Protein AF-A0A6N8UB98-F1 (afdb_monomer)

Foldseek 3Di:
DDPPPDDDPDDDDDPPPLPLVVVLVVVLVCVVPPDPPDDDDDDDDPPSCSVVSVVSNQCVQVDPPHLDDDQDADLVVLPPPDDPVSSVVVRVVSRVVSVVVVCVVVVPNPVVVNVVSVVPD

pLDDT: mean 75.25, std 16.99, range [36.44, 93.88]

Sequence (121 aa):
MISSIIDKPKEGVDKDELGIEPYKNGLKAFISTAQTPLTIAIQGEWGSGK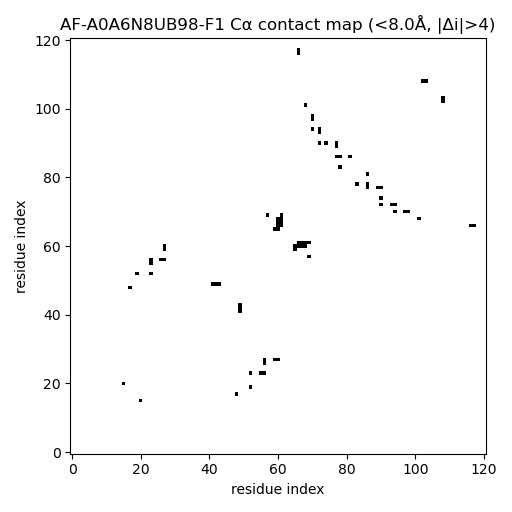TSLMKSIQHELCSEDDDFYSIWVNTWEHSLLNDEYSTMVNIISGIIKSVVEILETDENQNVDRLKKKHLVS

Radius of gyration: 17.7 Å; Cα contacts (8 Å, |Δi|>4): 41; chains: 1; bounding box: 35×48×39 Å

Solvent-accessible surface area (backbone atoms only — not comparable to full-atom values): 8004 Å² total; per-residue (Å²): 134,87,84,79,79,75,91,66,81,88,83,73,95,66,77,71,86,79,64,49,60,67,57,40,55,53,51,47,56,43,65,77,69,56,74,80,90,77,88,86,86,90,83,79,62,92,88,67,48,64,69,57,51,52,50,53,41,47,55,75,39,46,38,99,89,44,82,44,86,84,82,90,82,66,65,66,75,47,53,77,79,47,56,74,68,57,25,53,52,50,52,54,51,49,53,51,49,52,53,49,53,58,54,60,70,46,82,73,72,51,64,62,56,69,52,46,59,69,69,80,121

Mean predicted aligned error: 11.64 Å

Secondary structure (DSSP, 8-state):
-----------S----TT--HHHHHHHHHHHHHSPSS--------TTSSHHHHHHHHHHHHSSTTSS-------HHHHHSSS-HHHHHHHHHHHHHHHHHHHHHHSTT--HHHHHHTTS--

Structure (mmCIF, N/CA/C/O backbone):
data_AF-A0A6N8UB98-F1
#
_entry.id   AF-A0A6N8UB98-F1
#
loop_
_atom_site.group_PDB
_atom_site.id
_atom_site.type_symbol
_atom_site.label_atom_id
_atom_site.label_alt_id
_atom_site.label_comp_id
_atom_site.label_asym_id
_atom_site.label_entity_id
_atom_site.label_seq_id
_atom_site.pdbx_PDB_ins_code
_atom_site.Cartn_x
_atom_site.Cartn_y
_atom_site.Cartn_z
_atom_site.occupancy
_atom_site.B_iso_or_equiv
_atom_site.auth_seq_id
_atom_site.auth_comp_id
_atom_site.auth_asym_id
_atom_site.auth_atom_id
_atom_site.pdbx_PDB_model_num
ATOM 1 N N . MET A 1 1 ? 1.637 35.174 -19.189 1.00 36.44 1 MET A N 1
ATOM 2 C CA . MET A 1 1 ? 2.041 34.856 -17.803 1.00 36.44 1 MET A CA 1
ATOM 3 C C . MET A 1 1 ? 1.806 33.374 -17.601 1.00 36.44 1 MET A C 1
ATOM 5 O O . MET A 1 1 ? 0.694 32.926 -17.832 1.00 36.44 1 MET A O 1
ATOM 9 N N . ILE A 1 2 ? 2.861 32.617 -17.312 1.00 40.31 2 ILE A N 1
ATOM 10 C CA . ILE A 1 2 ? 2.815 31.157 -17.193 1.00 40.31 2 ILE A CA 1
ATOM 11 C C . ILE A 1 2 ? 2.420 30.858 -15.744 1.00 40.31 2 ILE A C 1
ATOM 13 O O . ILE A 1 2 ? 3.218 31.097 -14.842 1.00 40.31 2 ILE A O 1
ATOM 17 N N . SER A 1 3 ? 1.187 30.414 -15.495 1.00 42.56 3 SER A N 1
ATOM 18 C CA . SER A 1 3 ? 0.796 29.912 -14.175 1.00 42.56 3 SER A CA 1
ATOM 19 C C . SER A 1 3 ? 1.269 28.465 -14.054 1.00 42.56 3 SER A C 1
ATOM 21 O O . SER A 1 3 ? 0.538 27.534 -14.388 1.00 42.56 3 SER A O 1
ATOM 23 N N . SER A 1 4 ? 2.511 28.260 -13.619 1.00 37.19 4 SER A N 1
ATOM 24 C CA . SER A 1 4 ? 2.916 26.951 -13.110 1.00 37.19 4 SER A CA 1
ATOM 25 C C . SER A 1 4 ? 2.259 26.774 -11.744 1.00 37.19 4 SER A C 1
ATOM 27 O O . SER A 1 4 ? 2.708 27.348 -10.750 1.00 37.19 4 SER A O 1
ATOM 29 N N . ILE A 1 5 ? 1.156 26.033 -11.707 1.00 50.78 5 ILE A N 1
ATOM 30 C CA . ILE A 1 5 ? 0.583 25.543 -10.456 1.00 50.78 5 ILE A CA 1
ATOM 31 C C . ILE A 1 5 ? 1.588 24.526 -9.917 1.00 50.78 5 ILE A C 1
ATOM 33 O O . ILE A 1 5 ? 1.847 23.503 -10.546 1.00 50.78 5 ILE A O 1
ATOM 37 N N . ILE A 1 6 ? 2.231 24.871 -8.806 1.00 50.66 6 ILE A N 1
ATOM 38 C CA . ILE A 1 6 ? 3.168 23.985 -8.123 1.00 50.66 6 ILE A CA 1
ATOM 39 C C . ILE A 1 6 ? 2.325 22.999 -7.317 1.00 50.66 6 ILE A C 1
ATOM 41 O O . ILE A 1 6 ? 1.592 23.416 -6.421 1.00 50.66 6 ILE A O 1
ATOM 45 N N . ASP A 1 7 ? 2.433 21.715 -7.654 1.00 45.66 7 ASP A N 1
ATOM 46 C CA . ASP A 1 7 ? 1.879 20.609 -6.875 1.00 45.66 7 ASP A CA 1
ATOM 47 C C . ASP A 1 7 ? 2.601 20.564 -5.522 1.00 45.66 7 ASP A C 1
ATOM 49 O O . ASP A 1 7 ? 3.766 20.168 -5.428 1.00 45.66 7 ASP A O 1
ATOM 53 N N . LYS A 1 8 ? 1.948 21.091 -4.484 1.00 51.28 8 LYS A N 1
ATOM 54 C CA . LYS A 1 8 ? 2.423 21.002 -3.104 1.00 51.28 8 LYS A CA 1
ATOM 55 C C . LYS A 1 8 ? 1.667 19.871 -2.409 1.00 51.28 8 LYS A C 1
ATOM 57 O O . LYS A 1 8 ? 0.439 19.840 -2.492 1.00 51.28 8 LYS A O 1
ATOM 62 N N . PRO A 1 9 ? 2.363 18.980 -1.680 1.00 48.59 9 PRO A N 1
ATOM 63 C CA . PRO A 1 9 ? 1.701 18.015 -0.815 1.00 48.59 9 PRO A CA 1
ATOM 64 C C . PRO A 1 9 ? 0.779 18.744 0.168 1.00 48.59 9 PRO A C 1
ATOM 66 O O . PRO A 1 9 ? 1.126 19.816 0.664 1.00 48.59 9 PRO A O 1
ATOM 69 N N . LYS A 1 10 ? -0.393 18.166 0.4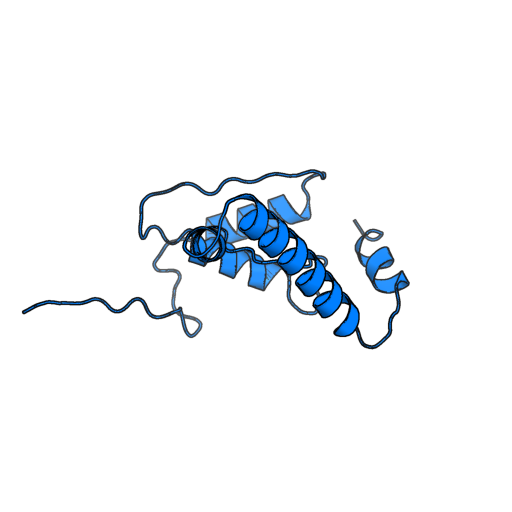40 1.00 50.62 10 LYS A N 1
ATOM 70 C CA . LYS A 1 10 ? -1.374 18.718 1.379 1.00 50.62 10 LYS A CA 1
ATOM 71 C C . LYS A 1 10 ? -0.744 18.829 2.777 1.00 50.62 10 LYS A C 1
ATOM 73 O O . LYS A 1 10 ? -0.472 17.806 3.400 1.00 50.62 10 LYS A O 1
ATOM 78 N N . GLU A 1 11 ? -0.526 20.050 3.263 1.00 52.78 11 GLU A N 1
ATOM 79 C CA . GLU A 1 11 ? -0.160 20.326 4.656 1.00 52.78 11 GLU A CA 1
ATOM 80 C C . GLU A 1 11 ? -1.413 20.775 5.419 1.00 52.78 11 GLU A C 1
ATOM 82 O O . GLU A 1 11 ? -1.903 21.885 5.231 1.00 52.78 11 GLU A O 1
ATOM 87 N N . GLY A 1 12 ? -1.939 19.906 6.285 1.00 55.09 12 GLY A N 1
ATOM 88 C CA . GLY A 1 12 ? -2.977 20.266 7.255 1.00 55.09 12 GLY A CA 1
ATOM 89 C C . GLY A 1 12 ? -4.433 19.948 6.883 1.00 55.09 12 GLY A C 1
ATOM 90 O O . GLY A 1 12 ? -4.758 19.407 5.823 1.00 55.09 12 GLY A O 1
ATOM 91 N N . VAL A 1 13 ? -5.307 20.267 7.847 1.00 49.75 13 VAL A N 1
ATOM 92 C CA . VAL A 1 13 ? -6.751 19.965 7.935 1.00 49.75 13 VAL A CA 1
ATOM 93 C C . VAL A 1 13 ? -7.577 20.882 7.018 1.00 49.75 13 VAL A C 1
ATOM 95 O O . VAL A 1 13 ? -8.549 21.502 7.442 1.00 49.75 13 VAL A O 1
ATOM 98 N N . ASP A 1 14 ? -7.172 21.025 5.759 1.00 52.38 14 ASP A N 1
ATOM 99 C CA . ASP A 1 14 ? -7.986 21.738 4.775 1.00 52.38 14 ASP A CA 1
ATOM 100 C C . ASP A 1 14 ? -9.132 20.854 4.275 1.00 52.38 14 ASP A C 1
ATOM 102 O O . ASP A 1 14 ? -8.980 19.628 4.136 1.00 52.38 14 ASP A O 1
ATOM 106 N N . LYS A 1 15 ? -10.280 21.499 4.016 1.00 55.50 15 LYS A N 1
ATOM 107 C CA . LYS A 1 15 ? -11.522 20.880 3.523 1.00 55.50 15 LYS A CA 1
ATOM 108 C C . LYS A 1 15 ? -11.227 19.897 2.389 1.00 55.50 15 LYS A C 1
ATOM 110 O O . LYS A 1 15 ? -10.312 20.093 1.594 1.00 55.50 15 LYS A O 1
ATOM 115 N N . ASP A 1 16 ? -11.999 18.819 2.318 1.00 63.44 16 ASP A N 1
ATOM 116 C CA . ASP A 1 16 ? -11.889 17.818 1.258 1.00 63.44 16 ASP A CA 1
ATOM 117 C C . ASP A 1 16 ? -12.364 18.376 -0.099 1.00 63.44 16 ASP A C 1
ATOM 119 O O . ASP A 1 16 ? -13.455 18.081 -0.578 1.00 63.44 16 ASP A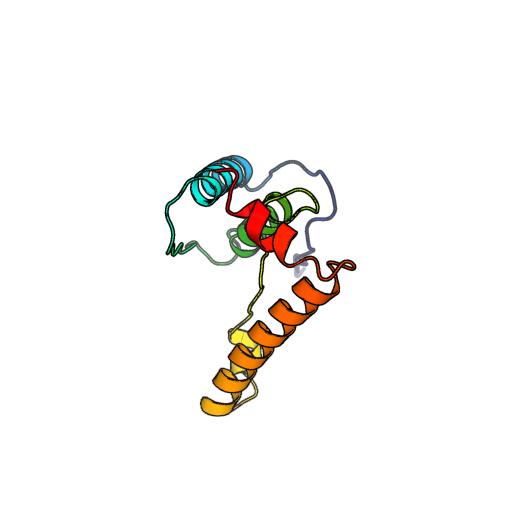 O 1
ATOM 123 N N . GLU A 1 17 ? -11.547 19.233 -0.715 1.00 58.84 17 GLU A N 1
ATOM 124 C CA . GLU A 1 17 ? -11.849 19.907 -1.987 1.00 58.84 17 GLU A CA 1
ATOM 125 C C . GLU A 1 17 ? -11.984 18.934 -3.165 1.00 58.84 17 GLU A C 1
ATOM 127 O O . GLU A 1 17 ? -12.596 19.264 -4.179 1.00 58.84 17 GLU A O 1
ATOM 132 N N . LEU A 1 18 ? -11.435 17.726 -3.025 1.00 63.97 18 LEU A N 1
ATOM 133 C CA . LEU A 1 18 ? -11.461 16.685 -4.049 1.00 63.97 18 LEU A CA 1
ATOM 134 C C . LEU A 1 18 ? -12.584 15.657 -3.828 1.00 63.97 18 LEU A C 1
ATOM 136 O O . LEU A 1 18 ? -12.737 14.754 -4.650 1.00 63.97 18 LEU A O 1
ATOM 140 N N . GLY A 1 19 ? -13.366 15.773 -2.746 1.00 70.25 19 GLY A N 1
ATOM 141 C CA . GLY A 1 19 ? -14.428 14.817 -2.417 1.00 70.25 19 GLY A CA 1
ATOM 142 C C . GLY A 1 19 ? -13.912 13.387 -2.213 1.00 70.25 19 GLY A C 1
ATOM 143 O O . GLY A 1 19 ? -14.59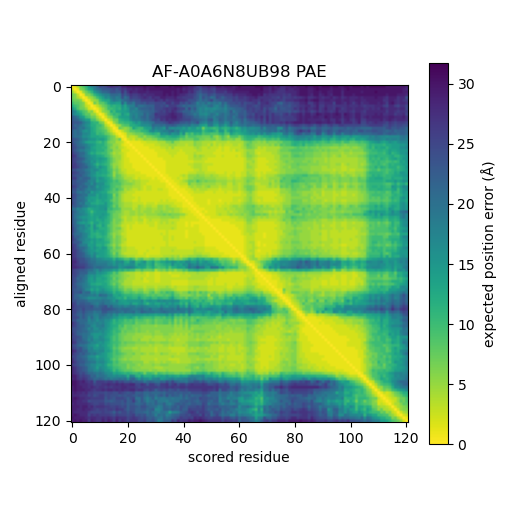6 12.427 -2.566 1.00 70.25 19 GLY A O 1
ATOM 144 N N . ILE A 1 20 ? -12.683 13.239 -1.713 1.00 76.06 20 ILE A N 1
ATOM 145 C CA . ILE A 1 20 ? -11.973 11.973 -1.513 1.00 76.06 20 ILE A CA 1
ATOM 146 C C . ILE A 1 20 ? -12.473 11.236 -0.262 1.00 76.06 20 ILE A C 1
ATOM 148 O O . ILE A 1 20 ? -12.417 10.007 -0.224 1.00 76.06 20 ILE A O 1
ATOM 152 N N . GLU A 1 21 ? -12.985 11.937 0.752 1.00 81.44 21 GLU A N 1
ATOM 153 C CA . GLU A 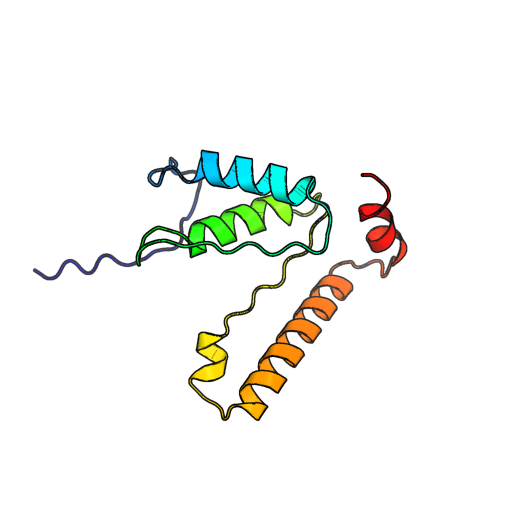1 21 ? -13.372 11.370 2.049 1.00 81.44 21 GLU A CA 1
ATOM 154 C C . GLU A 1 21 ? -14.379 10.216 1.962 1.00 81.44 21 GLU A C 1
ATOM 156 O O . GLU A 1 21 ? -14.118 9.184 2.586 1.00 81.44 21 GLU A O 1
ATOM 161 N N . PRO A 1 22 ? -15.481 10.298 1.188 1.00 84.06 22 PRO A N 1
ATOM 162 C CA . PRO A 1 22 ? -16.418 9.183 1.070 1.00 84.06 22 PRO A CA 1
ATOM 163 C C . PRO A 1 22 ? -15.760 7.926 0.489 1.00 84.06 22 PRO A C 1
ATOM 165 O O . PRO A 1 22 ? -15.988 6.820 0.983 1.00 84.06 22 PRO A O 1
ATOM 168 N N . TYR A 1 23 ? -14.901 8.092 -0.524 1.00 85.62 23 TYR A N 1
ATOM 169 C CA . TYR A 1 23 ? -14.175 6.986 -1.152 1.00 85.62 23 TYR A CA 1
ATOM 170 C C . TYR A 1 23 ? -13.126 6.397 -0.213 1.00 85.62 23 TYR A C 1
ATOM 172 O O . TYR A 1 23 ? -13.027 5.180 -0.094 1.00 85.62 23 TYR A O 1
ATOM 180 N N . LYS A 1 24 ? -12.379 7.252 0.488 1.00 87.81 24 LYS A N 1
ATOM 181 C CA . LYS A 1 24 ? -11.395 6.862 1.500 1.00 87.81 24 LYS A CA 1
ATOM 182 C C . LYS A 1 24 ? -12.050 6.046 2.613 1.00 87.81 24 LYS A C 1
ATOM 184 O O . LYS A 1 24 ? -11.596 4.942 2.885 1.00 87.81 24 LYS A O 1
ATOM 189 N N . ASN A 1 25 ? -13.137 6.544 3.203 1.00 88.69 25 ASN A N 1
ATOM 190 C CA . ASN A 1 25 ? -13.824 5.875 4.310 1.00 88.69 25 ASN A CA 1
ATO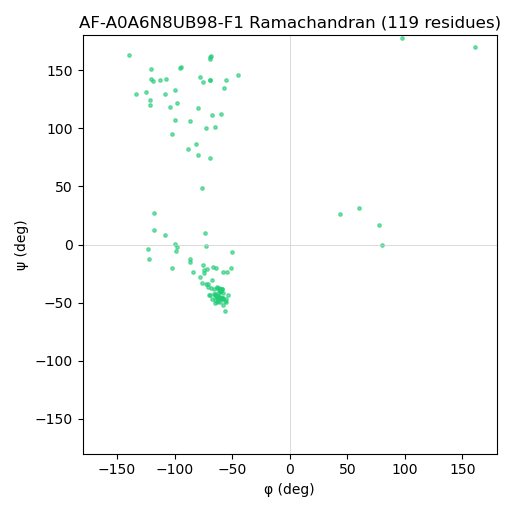M 191 C C . ASN A 1 25 ? -14.427 4.533 3.873 1.00 88.69 25 ASN A C 1
ATOM 193 O O . ASN A 1 25 ? -14.284 3.532 4.575 1.00 88.69 25 ASN A O 1
ATOM 197 N N . GLY A 1 26 ? -15.061 4.496 2.696 1.00 90.19 26 GLY A N 1
ATOM 198 C CA . GLY A 1 26 ? -15.600 3.258 2.134 1.00 90.19 26 GLY A CA 1
ATOM 199 C C . GLY A 1 26 ? -14.507 2.229 1.847 1.00 90.19 26 GLY A C 1
ATOM 200 O O . GLY A 1 26 ? -14.646 1.061 2.207 1.00 90.19 26 GLY A O 1
ATOM 201 N N . LEU A 1 27 ? -13.393 2.665 1.251 1.00 90.81 27 LEU A N 1
ATOM 202 C CA . LEU A 1 27 ? -12.281 1.782 0.915 1.00 90.81 27 LEU A CA 1
ATOM 203 C C . LEU A 1 27 ? -11.528 1.303 2.161 1.00 90.81 27 LEU A C 1
ATOM 205 O O . LEU A 1 27 ? -11.162 0.134 2.218 1.00 90.81 27 LEU A O 1
ATOM 209 N N . LYS A 1 28 ? -11.379 2.154 3.183 1.00 89.62 28 LYS A N 1
ATOM 210 C CA . LYS A 1 28 ? -10.864 1.777 4.506 1.00 89.62 28 LYS A CA 1
ATOM 211 C C . LYS A 1 28 ? -11.705 0.653 5.107 1.00 89.62 28 LYS A C 1
ATOM 213 O O . LYS A 1 28 ? -11.178 -0.417 5.383 1.00 89.62 28 LYS A O 1
ATOM 218 N N . ALA A 1 29 ? -13.015 0.870 5.245 1.00 90.19 29 ALA A N 1
ATOM 219 C CA . ALA A 1 29 ? -13.922 -0.116 5.830 1.00 90.19 29 ALA A CA 1
ATOM 220 C C . ALA A 1 29 ? -13.919 -1.443 5.054 1.00 90.19 29 ALA A C 1
ATOM 222 O O . ALA A 1 29 ? -13.943 -2.519 5.653 1.00 90.19 29 ALA A O 1
ATOM 223 N N . PHE A 1 30 ? -13.845 -1.369 3.723 1.00 92.62 30 PHE A N 1
ATOM 224 C CA . PHE A 1 30 ? -13.725 -2.549 2.878 1.00 92.62 30 PHE A CA 1
ATOM 225 C C . PHE A 1 30 ? -12.405 -3.292 3.116 1.00 92.62 30 PHE A C 1
ATOM 227 O O . PHE A 1 30 ? -12.437 -4.489 3.373 1.00 92.62 30 PHE A O 1
ATOM 234 N N . ILE A 1 31 ? -11.257 -2.605 3.098 1.00 91.06 31 ILE A N 1
ATOM 235 C CA . ILE A 1 31 ? -9.945 -3.227 3.348 1.00 91.06 31 ILE A CA 1
ATOM 236 C C . ILE A 1 31 ? -9.896 -3.868 4.741 1.00 91.06 31 ILE A C 1
ATOM 238 O O . ILE A 1 31 ? -9.380 -4.974 4.873 1.00 91.06 31 ILE A O 1
ATOM 242 N N . SER A 1 32 ? -10.478 -3.224 5.756 1.00 88.25 32 SER A N 1
ATOM 243 C CA . SER A 1 32 ? -10.504 -3.738 7.131 1.00 88.25 32 SER A CA 1
ATOM 244 C C . SER A 1 32 ? -11.341 -5.005 7.322 1.00 88.25 32 SER A C 1
ATOM 246 O O . SER A 1 32 ? -11.172 -5.688 8.324 1.00 88.25 32 SER A O 1
ATOM 248 N N . THR A 1 33 ? -12.256 -5.321 6.401 1.00 90.06 33 THR A N 1
ATOM 249 C CA . THR A 1 33 ? -13.207 -6.441 6.550 1.00 90.06 33 THR A CA 1
ATOM 250 C C . THR A 1 33 ? -13.134 -7.469 5.423 1.00 90.06 33 THR A C 1
ATOM 252 O O . THR A 1 33 ? -13.702 -8.556 5.532 1.00 90.06 33 THR A O 1
ATOM 255 N N . ALA A 1 34 ? -12.450 -7.146 4.327 1.00 90.19 34 ALA A N 1
ATOM 256 C CA . ALA A 1 34 ? -12.321 -8.021 3.178 1.00 90.19 34 ALA A CA 1
ATOM 257 C C . ALA A 1 34 ? -11.444 -9.240 3.492 1.00 90.19 34 ALA A C 1
ATOM 259 O O . ALA A 1 34 ? -10.406 -9.150 4.146 1.00 90.19 34 ALA A O 1
ATOM 260 N N . GLN A 1 35 ? -11.838 -10.395 2.954 1.00 90.44 35 GLN A N 1
ATOM 261 C CA . GLN A 1 35 ? -11.015 -11.598 3.019 1.00 90.44 35 GLN A CA 1
ATOM 262 C C . GLN A 1 35 ? -9.771 -11.448 2.133 1.00 90.44 35 GLN A C 1
ATOM 264 O O . GLN A 1 35 ? -9.839 -10.910 1.027 1.00 90.44 35 GLN A O 1
ATOM 269 N N . THR A 1 36 ? -8.636 -11.955 2.611 1.0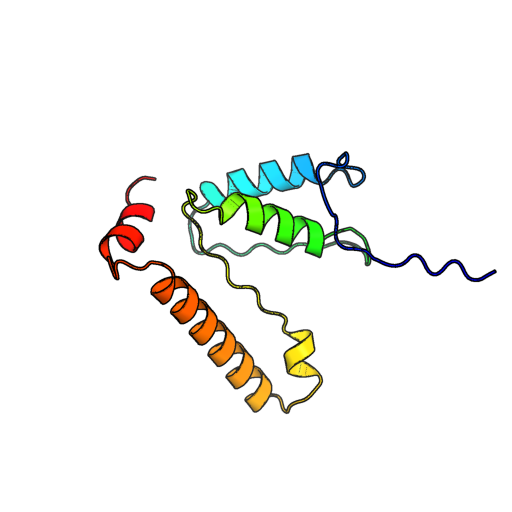0 89.06 36 THR A N 1
ATOM 270 C CA . THR A 1 36 ? -7.370 -11.979 1.869 1.00 89.06 36 THR A CA 1
ATOM 271 C C . THR A 1 36 ? -7.183 -13.326 1.150 1.00 89.06 36 THR A C 1
ATOM 273 O O . THR A 1 36 ? -7.705 -14.343 1.616 1.00 89.06 36 THR A O 1
ATOM 276 N N . PRO A 1 37 ? -6.458 -13.380 0.012 1.00 92.44 37 PRO A N 1
ATOM 277 C CA . PRO A 1 37 ? -5.727 -12.293 -0.650 1.00 92.44 37 PRO A CA 1
ATOM 278 C C . PRO A 1 37 ? -6.647 -11.317 -1.400 1.00 92.44 37 PRO A C 1
ATOM 280 O O . PRO A 1 37 ? -7.588 -11.723 -2.076 1.00 92.44 37 PRO A O 1
ATOM 283 N N . LEU A 1 38 ? -6.336 -10.022 -1.310 1.00 90.31 38 LEU A N 1
ATOM 284 C CA . LEU A 1 38 ? -7.100 -8.941 -1.934 1.00 90.31 38 LEU A CA 1
ATOM 285 C C . LEU A 1 38 ? -6.218 -8.159 -2.910 1.00 90.31 38 LEU A C 1
ATOM 287 O O . LEU A 1 38 ? -5.042 -7.916 -2.650 1.00 90.31 38 LEU A O 1
ATOM 291 N N . THR A 1 39 ? -6.784 -7.736 -4.038 1.00 93.88 39 THR A N 1
ATOM 292 C CA . THR A 1 39 ? -6.126 -6.833 -4.990 1.00 93.88 39 THR A CA 1
ATOM 293 C C . THR A 1 39 ? -7.099 -5.734 -5.387 1.00 93.88 39 THR A C 1
ATOM 295 O O . THR A 1 39 ? -8.230 -6.015 -5.775 1.00 93.88 39 THR A O 1
ATOM 298 N N . ILE A 1 40 ? -6.654 -4.481 -5.289 1.00 91.94 40 ILE A N 1
ATOM 299 C CA . ILE A 1 40 ? -7.459 -3.294 -5.588 1.00 91.94 40 ILE A CA 1
ATOM 300 C C . ILE A 1 40 ? -6.718 -2.464 -6.632 1.00 91.94 40 ILE A C 1
ATOM 302 O O . ILE A 1 40 ? -5.534 -2.175 -6.474 1.00 91.94 40 ILE A O 1
ATOM 306 N N . ALA A 1 41 ? -7.426 -2.057 -7.684 1.00 93.44 41 ALA A N 1
ATOM 307 C CA . ALA A 1 41 ? -6.916 -1.133 -8.688 1.00 93.44 41 ALA A CA 1
ATOM 308 C C . ALA A 1 41 ? -7.613 0.226 -8.548 1.00 93.44 41 ALA A C 1
ATOM 310 O O . ALA A 1 41 ? -8.840 0.296 -8.531 1.00 93.44 41 ALA A O 1
ATOM 311 N N . ILE A 1 42 ? -6.833 1.308 -8.486 1.00 91.62 42 ILE A N 1
ATOM 312 C CA . ILE A 1 42 ? -7.344 2.685 -8.474 1.00 91.62 42 ILE A CA 1
ATOM 313 C C . ILE A 1 42 ? -7.122 3.292 -9.861 1.00 91.62 42 ILE A C 1
ATOM 315 O O . ILE A 1 42 ? -5.987 3.425 -10.319 1.00 91.62 42 ILE A O 1
ATOM 319 N N . GLN A 1 43 ? -8.210 3.674 -10.528 1.00 90.31 43 GLN A N 1
ATOM 320 C CA . GLN A 1 43 ? -8.206 4.201 -11.894 1.00 90.31 43 GLN A CA 1
ATOM 321 C C . GLN A 1 43 ? -8.803 5.611 -11.940 1.00 90.31 43 GLN A C 1
ATOM 323 O O . GLN A 1 43 ? -9.637 5.973 -11.119 1.00 90.31 43 GLN A O 1
ATOM 328 N N . GLY A 1 44 ? -8.350 6.424 -12.892 1.00 88.81 44 GLY A N 1
ATOM 329 C CA . GLY A 1 44 ? -8.793 7.810 -13.056 1.00 88.81 44 GLY A CA 1
ATOM 330 C C . GLY A 1 44 ? -7.810 8.621 -13.894 1.00 88.81 44 GLY A C 1
ATOM 331 O O . GLY A 1 44 ? -6.688 8.175 -14.146 1.00 88.81 44 GLY A O 1
ATOM 332 N N . GLU A 1 45 ? -8.194 9.830 -14.286 1.00 91.31 45 GLU A N 1
ATOM 333 C CA . GLU A 1 45 ? -7.382 10.715 -15.131 1.00 91.31 45 GLU A CA 1
ATOM 334 C C . GLU A 1 45 ? -6.138 11.268 -14.419 1.00 91.31 45 GLU A C 1
ATOM 336 O O . GLU A 1 45 ? -6.041 11.287 -13.190 1.00 91.31 45 GLU A O 1
ATOM 341 N N . TRP A 1 46 ? -5.140 11.717 -15.177 1.00 88.38 46 TRP A N 1
ATOM 342 C CA . TRP A 1 46 ? -3.977 12.395 -14.600 1.00 88.38 46 TRP A CA 1
ATOM 343 C C . TRP A 1 46 ? -4.416 13.618 -13.785 1.00 88.38 46 TRP A C 1
ATOM 345 O O . TRP A 1 46 ? -5.280 14.374 -14.212 1.00 88.38 46 TRP A O 1
ATOM 355 N N . GLY A 1 47 ? -3.857 13.786 -12.585 1.00 84.50 47 GLY A N 1
ATOM 356 C CA . GLY A 1 47 ? -4.264 14.857 -11.666 1.00 84.50 47 GLY A CA 1
ATOM 357 C C . GLY A 1 47 ? -5.537 14.582 -10.852 1.00 84.50 47 GLY A C 1
ATOM 358 O O . GLY A 1 47 ? -5.875 15.383 -9.993 1.00 84.50 47 GLY A O 1
ATOM 359 N N . SER A 1 48 ? -6.204 13.432 -11.017 1.00 84.88 48 SER A N 1
ATOM 360 C CA . SER A 1 48 ? -7.443 13.105 -10.284 1.00 84.88 48 SER A CA 1
ATOM 361 C C . SER A 1 48 ? -7.258 12.738 -8.797 1.00 84.88 48 SER A C 1
ATOM 363 O O . SER A 1 48 ? -8.166 12.181 -8.189 1.00 84.88 48 SER A O 1
ATOM 365 N N . GLY A 1 49 ? -6.068 12.931 -8.218 1.00 87.25 49 GLY A N 1
ATOM 366 C CA . GLY A 1 49 ? -5.820 12.662 -6.794 1.00 87.25 49 GLY A CA 1
ATOM 367 C C . GLY A 1 49 ? -5.645 11.191 -6.383 1.00 87.25 49 GLY A C 1
ATOM 368 O O . GLY A 1 49 ? -5.700 10.896 -5.194 1.00 87.25 49 GLY A O 1
ATOM 369 N N . LYS A 1 50 ? -5.391 10.252 -7.309 1.00 91.31 50 LYS A N 1
ATOM 370 C CA . LYS A 1 50 ? -5.218 8.810 -6.987 1.00 91.31 50 LYS A CA 1
ATOM 371 C C . LYS A 1 50 ? -4.128 8.543 -5.947 1.00 91.31 50 LYS A C 1
ATOM 373 O O . LYS A 1 50 ? -4.368 7.852 -4.963 1.00 91.31 50 LYS A O 1
ATOM 378 N N . THR A 1 51 ? -2.941 9.113 -6.150 1.00 89.88 51 THR A N 1
ATOM 379 C CA . THR A 1 51 ? -1.818 8.978 -5.211 1.00 89.88 51 THR A CA 1
ATOM 380 C C . THR A 1 51 ? -2.160 9.592 -3.856 1.00 89.88 51 THR A C 1
ATOM 382 O O . THR A 1 51 ? -1.803 9.033 -2.823 1.00 89.88 51 THR A O 1
ATOM 385 N N . SER A 1 52 ? -2.888 10.712 -3.849 1.00 89.06 52 SER A N 1
ATOM 386 C CA . SER A 1 52 ? -3.357 11.356 -2.621 1.00 89.06 52 SER A CA 1
ATOM 387 C C . SER A 1 52 ? -4.339 10.462 -1.863 1.00 89.06 52 SER A C 1
ATOM 389 O O . SER A 1 52 ? -4.145 10.251 -0.673 1.00 89.06 52 SER A O 1
ATOM 391 N N . LEU A 1 53 ? -5.313 9.852 -2.550 1.00 89.94 53 LEU A N 1
ATOM 392 C CA . LEU A 1 53 ? -6.227 8.867 -1.962 1.00 89.94 53 LEU A CA 1
ATOM 393 C C . LEU A 1 53 ? -5.459 7.679 -1.359 1.00 89.94 53 LEU A C 1
ATOM 395 O O . LEU A 1 53 ? -5.723 7.309 -0.218 1.00 89.94 53 LEU A O 1
ATOM 399 N N . MET A 1 54 ? -4.478 7.120 -2.079 1.00 91.44 54 MET A N 1
ATOM 400 C CA . MET A 1 54 ? -3.644 6.021 -1.568 1.00 91.44 54 MET A CA 1
ATOM 401 C C . MET A 1 54 ? -2.890 6.410 -0.292 1.00 91.44 54 MET A C 1
ATOM 403 O O . MET A 1 54 ? -2.906 5.653 0.674 1.00 91.44 54 MET A O 1
ATOM 407 N N . LYS A 1 55 ? -2.268 7.597 -0.263 1.00 89.38 55 LYS A N 1
ATOM 408 C CA . LYS A 1 55 ? -1.556 8.107 0.920 1.00 89.38 55 LYS A CA 1
ATOM 409 C C . LYS A 1 55 ? -2.496 8.384 2.092 1.00 89.38 55 LYS A C 1
ATOM 411 O O . LYS A 1 55 ? -2.141 8.101 3.230 1.00 89.38 55 LYS A O 1
ATOM 416 N N . SER A 1 56 ? -3.694 8.908 1.836 1.00 88.38 56 SER A N 1
ATOM 417 C CA . SER A 1 56 ? -4.694 9.123 2.887 1.00 88.38 56 SER A CA 1
ATOM 418 C C . SER A 1 56 ? -5.174 7.807 3.497 1.00 88.38 56 SER A C 1
ATOM 420 O O . SER A 1 56 ? -5.268 7.711 4.714 1.00 88.38 56 SER A O 1
ATOM 422 N N . ILE A 1 57 ? -5.422 6.782 2.675 1.00 89.88 57 ILE A N 1
ATOM 423 C CA . ILE A 1 57 ? -5.771 5.438 3.161 1.00 89.88 57 ILE A CA 1
ATOM 424 C C . ILE A 1 57 ? -4.616 4.841 3.965 1.00 89.88 57 ILE A C 1
ATOM 426 O O . ILE A 1 57 ? -4.844 4.301 5.041 1.00 89.88 57 ILE A O 1
ATOM 430 N N . GLN A 1 58 ? -3.382 4.969 3.469 1.00 89.81 58 GLN A N 1
ATOM 431 C CA . GLN A 1 58 ? -2.182 4.515 4.169 1.00 89.81 58 GLN A CA 1
ATOM 432 C C . GLN A 1 58 ? -2.069 5.153 5.558 1.00 89.81 58 GLN A C 1
ATOM 434 O O . GLN A 1 58 ? -1.868 4.450 6.540 1.00 89.81 58 GLN A O 1
ATOM 439 N N . HIS A 1 59 ? -2.229 6.474 5.645 1.00 88.00 59 HIS A N 1
ATOM 440 C CA . HIS A 1 59 ? -2.143 7.204 6.906 1.00 88.00 59 HIS A CA 1
ATOM 441 C C . HIS A 1 59 ? -3.209 6.759 7.919 1.00 88.00 59 HIS A C 1
ATOM 443 O O . HIS A 1 59 ? -2.919 6.673 9.106 1.00 88.00 59 HIS A O 1
ATOM 449 N N . GLU A 1 60 ? -4.422 6.447 7.458 1.00 85.12 60 GLU A N 1
ATOM 450 C CA . GLU A 1 60 ? -5.534 6.044 8.329 1.00 85.12 60 GLU A CA 1
ATOM 451 C C . GLU A 1 60 ? -5.608 4.554 8.663 1.00 85.12 60 GLU A C 1
ATOM 453 O O . GLU A 1 60 ? -6.408 4.189 9.523 1.00 85.12 60 GLU A O 1
ATOM 458 N N . LEU A 1 61 ? -4.890 3.698 7.934 1.00 86.94 61 LEU A N 1
ATOM 459 C CA . LEU A 1 61 ? -4.810 2.260 8.207 1.00 86.94 61 LEU A CA 1
ATOM 460 C C . LEU A 1 61 ? -3.506 1.866 8.902 1.00 86.94 61 LEU A C 1
ATOM 462 O O . LEU A 1 61 ? -3.441 0.784 9.466 1.00 86.94 61 LEU A O 1
ATOM 466 N N . CYS A 1 62 ? -2.460 2.687 8.813 1.00 85.06 62 CYS A N 1
ATOM 467 C CA . CYS A 1 62 ? -1.135 2.386 9.357 1.00 85.06 62 CYS A CA 1
ATOM 468 C C . CYS A 1 62 ? -0.712 3.378 10.445 1.00 85.06 62 CYS A C 1
ATOM 470 O O . CYS A 1 62 ? 0.483 3.624 10.614 1.00 85.06 62 CYS A O 1
ATOM 472 N N . SER A 1 63 ? -1.672 3.984 11.150 1.00 77.44 63 SER A N 1
ATOM 473 C CA . SER A 1 63 ? -1.360 4.746 12.359 1.00 77.44 63 SER A CA 1
ATOM 474 C C . SER A 1 63 ? -0.883 3.798 13.474 1.00 77.44 63 SER A C 1
ATOM 476 O O . SER A 1 63 ? -1.074 2.585 13.374 1.00 77.44 63 SER A O 1
ATOM 478 N N . GLU A 1 64 ? -0.216 4.317 14.513 1.00 60.41 64 GLU A N 1
ATOM 479 C CA . GLU A 1 64 ? 0.480 3.495 15.528 1.00 60.41 64 GLU A CA 1
ATOM 480 C C . GLU A 1 64 ? -0.418 2.437 16.208 1.00 60.41 64 GLU A C 1
ATOM 482 O O . GLU A 1 64 ? 0.080 1.392 16.634 1.00 60.41 64 GLU A O 1
ATOM 487 N N . ASP A 1 65 ? -1.736 2.654 16.225 1.00 63.69 65 ASP A N 1
ATOM 488 C CA . ASP A 1 65 ? -2.725 1.769 16.845 1.00 63.69 65 ASP A CA 1
ATOM 489 C C . ASP A 1 65 ? -3.449 0.816 15.865 1.00 63.69 65 ASP A C 1
ATOM 491 O O . ASP A 1 65 ? -4.204 -0.047 16.314 1.00 63.69 65 ASP A O 1
ATOM 495 N N . ASP A 1 66 ? -3.238 0.920 14.546 1.00 65.38 66 ASP A N 1
ATOM 496 C CA . ASP A 1 66 ? -4.023 0.176 13.544 1.00 65.38 66 ASP A CA 1
ATOM 497 C C . ASP A 1 66 ? -3.385 -1.156 13.106 1.00 65.38 66 ASP A C 1
ATOM 499 O O . ASP A 1 66 ? -2.166 -1.326 13.085 1.00 65.38 66 ASP A O 1
ATOM 503 N N . ASP A 1 67 ? -4.207 -2.115 12.673 1.00 77.69 67 ASP A N 1
ATOM 504 C CA . ASP A 1 67 ? -3.802 -3.497 12.366 1.00 77.69 67 ASP A CA 1
ATOM 505 C C . ASP A 1 67 ? -2.974 -3.691 11.080 1.00 77.69 67 ASP A C 1
ATOM 507 O O . ASP A 1 67 ? -2.555 -4.813 10.779 1.00 77.69 67 ASP A O 1
ATOM 511 N N . PHE A 1 68 ? -2.698 -2.626 10.321 1.00 86.06 68 PHE A N 1
ATOM 512 C CA . PHE A 1 68 ? -2.057 -2.733 9.010 1.00 86.06 68 PHE A CA 1
ATOM 513 C C . PHE A 1 68 ? -0.653 -2.141 8.984 1.00 86.06 68 PHE A C 1
ATOM 515 O O . PHE A 1 68 ? -0.385 -1.058 9.496 1.00 86.06 68 PHE A O 1
ATOM 522 N N . TYR A 1 69 ? 0.225 -2.825 8.257 1.00 87.44 69 TYR A N 1
ATOM 523 C CA . TYR A 1 69 ? 1.505 -2.289 7.815 1.00 87.44 69 TYR A CA 1
ATOM 524 C C . TYR A 1 69 ? 1.446 -2.014 6.316 1.00 87.44 69 TYR A C 1
ATOM 526 O O . TYR A 1 69 ? 0.857 -2.786 5.556 1.00 87.44 69 TYR A O 1
ATOM 534 N N . SER A 1 70 ? 2.071 -0.923 5.883 1.00 89.31 70 SER A N 1
ATOM 535 C CA . SER A 1 70 ? 2.107 -0.533 4.475 1.00 89.31 70 SER A CA 1
ATOM 536 C C . SER A 1 70 ? 3.532 -0.498 3.951 1.00 89.31 70 SER A C 1
ATOM 538 O O . SER A 1 70 ? 4.453 -0.041 4.621 1.00 89.31 70 SER A O 1
ATOM 540 N N . ILE A 1 71 ? 3.695 -0.959 2.714 1.00 90.44 71 ILE A N 1
ATOM 541 C CA . ILE A 1 71 ? 4.942 -0.863 1.959 1.00 90.44 71 ILE A CA 1
ATOM 542 C C . ILE A 1 71 ? 4.627 -0.084 0.691 1.00 90.44 71 ILE A C 1
ATOM 544 O O . ILE A 1 71 ? 3.731 -0.456 -0.069 1.00 90.44 71 ILE A O 1
ATOM 548 N N . TRP A 1 72 ? 5.355 1.007 0.468 1.00 89.62 72 TRP A N 1
ATOM 549 C CA . TRP A 1 72 ? 5.199 1.833 -0.721 1.00 89.62 72 TRP A CA 1
ATOM 550 C C . TRP A 1 72 ? 6.258 1.471 -1.760 1.00 89.62 72 TRP A C 1
ATOM 552 O O . TRP A 1 72 ? 7.451 1.579 -1.493 1.00 89.62 72 TRP A O 1
ATOM 562 N N . VAL A 1 73 ? 5.830 1.079 -2.961 1.00 86.12 73 VAL A N 1
ATOM 563 C CA . VAL A 1 73 ? 6.733 0.721 -4.065 1.00 86.12 73 VAL A CA 1
ATOM 564 C C . VAL A 1 73 ? 6.448 1.615 -5.265 1.00 86.12 73 VAL A C 1
ATOM 566 O O . VAL A 1 73 ? 5.345 1.603 -5.809 1.00 86.12 73 VAL A O 1
ATOM 569 N N . ASN A 1 74 ? 7.455 2.371 -5.708 1.00 82.62 74 ASN A N 1
ATOM 570 C CA . ASN A 1 74 ? 7.384 3.174 -6.926 1.00 82.62 74 ASN A CA 1
ATOM 571 C C . ASN A 1 74 ? 8.136 2.478 -8.068 1.00 82.62 74 ASN A C 1
ATOM 573 O O . ASN A 1 74 ? 9.347 2.618 -8.217 1.00 82.62 74 ASN A O 1
ATOM 577 N N . THR A 1 75 ? 7.421 1.723 -8.899 1.00 75.62 75 THR A N 1
ATOM 578 C CA . THR A 1 75 ? 8.038 0.924 -9.970 1.00 75.62 75 THR A CA 1
ATOM 579 C C . THR A 1 75 ? 8.667 1.766 -11.080 1.00 75.62 75 THR A C 1
ATOM 581 O O . THR A 1 75 ? 9.655 1.341 -11.678 1.00 75.62 75 THR A O 1
ATOM 584 N N . TRP A 1 76 ? 8.134 2.961 -11.353 1.00 73.12 76 TRP A N 1
ATOM 585 C CA . TRP A 1 76 ? 8.622 3.821 -12.435 1.00 73.12 76 TRP A CA 1
ATOM 586 C C . TRP A 1 76 ? 10.050 4.294 -12.188 1.00 73.12 76 TRP A C 1
ATOM 588 O O . TRP A 1 76 ? 10.902 4.154 -13.062 1.00 73.12 76 TRP A O 1
ATOM 598 N N . GLU A 1 77 ? 10.328 4.782 -10.982 1.00 66.56 77 GLU A N 1
ATOM 599 C CA . GLU A 1 77 ? 11.652 5.267 -10.587 1.00 66.56 77 GLU A CA 1
ATOM 600 C C . GLU A 1 77 ? 12.729 4.177 -10.716 1.00 66.56 77 GLU A C 1
ATOM 602 O O . GLU A 1 77 ? 13.826 4.437 -11.207 1.00 66.56 77 GLU A O 1
ATOM 607 N N . HIS A 1 78 ? 12.388 2.929 -10.382 1.00 60.00 78 HIS A N 1
ATOM 608 C CA . HIS A 1 78 ? 13.305 1.792 -10.500 1.00 60.00 78 HIS A CA 1
ATOM 609 C C . HIS A 1 78 ? 13.525 1.308 -11.943 1.00 60.00 78 HIS A C 1
ATOM 611 O O . HIS A 1 78 ? 14.563 0.703 -12.227 1.00 60.00 78 HIS A O 1
ATOM 617 N N . SER A 1 79 ? 12.567 1.558 -12.842 1.00 65.75 79 SER A N 1
ATOM 618 C CA . SER A 1 79 ? 12.617 1.132 -14.251 1.00 65.75 79 SER A CA 1
ATOM 619 C C . SER A 1 79 ? 13.387 2.087 -15.167 1.00 65.75 79 SER A C 1
ATOM 621 O O . SER A 1 79 ? 13.894 1.669 -16.200 1.00 65.75 79 SER A O 1
ATOM 623 N N . LEU A 1 80 ? 13.503 3.366 -14.795 1.00 60.22 80 LEU A N 1
ATOM 624 C CA . LEU A 1 80 ? 14.080 4.397 -15.666 1.00 60.22 80 LEU A CA 1
ATOM 625 C C . LEU A 1 80 ? 15.612 4.336 -15.782 1.00 60.22 80 LEU A C 1
ATOM 627 O O . LEU A 1 80 ? 16.171 4.948 -16.689 1.00 60.22 80 LEU A O 1
ATOM 631 N N . LEU A 1 81 ? 16.293 3.644 -14.863 1.00 61.62 81 LEU A N 1
ATOM 632 C CA . LEU A 1 81 ? 17.750 3.732 -14.694 1.00 61.62 81 LEU A CA 1
ATOM 633 C C . LEU A 1 81 ? 18.492 2.392 -14.817 1.00 61.62 81 LEU A C 1
ATOM 635 O O . LEU A 1 81 ? 19.717 2.390 -14.739 1.00 61.62 81 LEU A O 1
ATOM 639 N N . ASN A 1 82 ? 17.789 1.267 -14.991 1.00 68.50 82 ASN A N 1
ATOM 640 C CA . ASN A 1 82 ? 18.384 -0.071 -14.918 1.00 68.50 82 ASN A CA 1
ATOM 641 C C . ASN A 1 82 ? 17.831 -1.017 -15.996 1.00 68.50 82 ASN A C 1
ATOM 643 O O . ASN A 1 82 ? 16.776 -0.765 -16.572 1.00 68.50 82 ASN A O 1
ATOM 647 N N . ASP A 1 83 ? 18.539 -2.120 -16.248 1.00 83.06 83 ASP A N 1
ATOM 648 C CA . ASP A 1 83 ? 18.007 -3.242 -17.024 1.00 83.06 83 ASP A CA 1
ATOM 649 C C . ASP A 1 83 ? 16.898 -3.992 -16.258 1.00 83.06 83 ASP A C 1
ATOM 651 O O . ASP A 1 83 ? 16.786 -3.893 -15.035 1.00 83.06 83 ASP A O 1
ATOM 655 N N . GLU A 1 84 ? 16.090 -4.770 -16.983 1.00 81.50 84 GLU A N 1
ATOM 656 C CA . GLU A 1 84 ? 14.901 -5.456 -16.455 1.00 81.50 84 GLU A CA 1
ATOM 657 C C . GLU A 1 84 ? 15.189 -6.331 -15.225 1.00 81.50 84 GLU A C 1
ATOM 659 O O . GLU A 1 84 ? 14.434 -6.302 -14.246 1.00 81.50 84 GLU A O 1
ATOM 664 N N . TYR A 1 85 ? 16.288 -7.091 -15.253 1.00 85.69 85 TYR A N 1
ATOM 665 C CA . TYR A 1 85 ? 16.664 -7.979 -14.154 1.00 85.69 85 TYR A CA 1
ATOM 666 C C . TYR A 1 85 ? 17.054 -7.166 -12.920 1.00 85.69 85 TYR A C 1
ATOM 668 O O . TYR A 1 85 ? 16.556 -7.415 -11.820 1.00 85.69 85 TYR A O 1
ATOM 676 N N . SER A 1 86 ? 17.886 -6.143 -13.110 1.00 83.81 86 SER A N 1
ATOM 677 C CA . SER A 1 86 ? 18.276 -5.228 -12.039 1.00 83.81 86 SER A CA 1
ATOM 678 C C . SER A 1 86 ? 17.070 -4.495 -11.440 1.00 83.81 86 SER A C 1
ATOM 680 O O . SER A 1 86 ? 16.971 -4.382 -10.219 1.00 83.81 86 SER A O 1
ATOM 682 N N . THR A 1 87 ? 16.100 -4.056 -12.251 1.00 84.62 87 THR A N 1
ATOM 683 C CA . THR A 1 87 ? 14.852 -3.448 -11.757 1.00 84.62 87 THR A CA 1
ATOM 684 C C . THR A 1 87 ? 14.056 -4.417 -10.883 1.00 84.62 87 THR A C 1
ATOM 686 O O . THR A 1 87 ? 13.627 -4.030 -9.795 1.00 84.62 87 THR A O 1
ATOM 689 N N . MET A 1 88 ? 13.893 -5.679 -11.298 1.00 86.62 88 MET A N 1
ATOM 690 C CA . MET A 1 88 ? 13.217 -6.694 -10.478 1.00 86.62 88 MET A CA 1
ATOM 691 C C . MET A 1 88 ? 13.929 -6.927 -9.144 1.00 86.62 88 MET A C 1
ATOM 693 O O . MET A 1 88 ? 13.289 -6.890 -8.091 1.00 86.62 88 MET A O 1
ATOM 697 N N . VAL A 1 89 ? 15.249 -7.136 -9.172 1.00 88.56 89 VAL A N 1
ATOM 698 C CA . VAL A 1 89 ? 16.048 -7.357 -7.957 1.00 88.56 89 VAL A CA 1
ATOM 699 C C . VAL A 1 89 ? 15.950 -6.156 -7.018 1.00 88.56 89 VAL A C 1
ATOM 701 O O . VAL A 1 89 ? 15.801 -6.342 -5.809 1.00 88.56 89 VAL A O 1
ATOM 704 N N . ASN A 1 90 ? 15.970 -4.936 -7.557 1.00 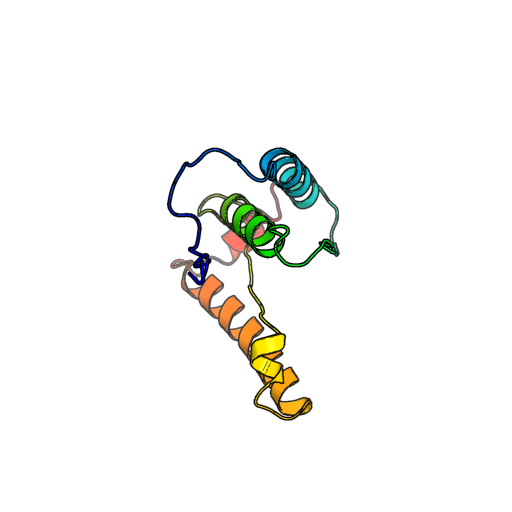85.19 90 ASN A N 1
ATOM 705 C CA . ASN A 1 90 ? 15.839 -3.707 -6.780 1.00 85.19 90 ASN A CA 1
ATOM 706 C C . ASN A 1 90 ? 14.459 -3.578 -6.127 1.00 85.19 90 ASN A C 1
ATOM 708 O O . ASN A 1 90 ? 14.389 -3.229 -4.952 1.00 85.19 90 ASN A O 1
ATOM 712 N N . ILE A 1 91 ? 13.376 -3.910 -6.840 1.00 88.19 91 ILE A N 1
ATOM 713 C CA . ILE A 1 91 ? 12.015 -3.897 -6.282 1.00 88.19 91 ILE A CA 1
ATOM 714 C C . ILE A 1 91 ? 11.891 -4.914 -5.143 1.00 88.19 91 ILE A C 1
ATOM 716 O O . ILE A 1 91 ? 11.439 -4.563 -4.056 1.00 88.19 91 ILE A O 1
ATOM 720 N N . ILE A 1 92 ? 12.331 -6.158 -5.361 1.00 90.75 92 ILE A N 1
ATOM 721 C CA . ILE A 1 92 ? 12.275 -7.214 -4.338 1.00 90.75 92 ILE A CA 1
ATOM 722 C C . ILE A 1 92 ? 13.116 -6.816 -3.121 1.00 90.75 92 ILE A C 1
ATOM 724 O O . ILE A 1 92 ? 12.652 -6.906 -1.986 1.00 90.75 92 ILE A O 1
ATOM 728 N N . SER A 1 93 ? 14.335 -6.328 -3.353 1.00 89.06 93 SER A N 1
ATOM 729 C CA . SER A 1 93 ? 15.226 -5.872 -2.283 1.00 89.06 93 SER A CA 1
ATOM 730 C C . SER A 1 93 ? 14.645 -4.681 -1.521 1.00 89.06 93 SER A C 1
ATOM 732 O O . SER A 1 93 ? 14.805 -4.608 -0.306 1.00 89.06 93 SER A O 1
ATOM 734 N N . GLY A 1 94 ? 13.957 -3.767 -2.210 1.00 87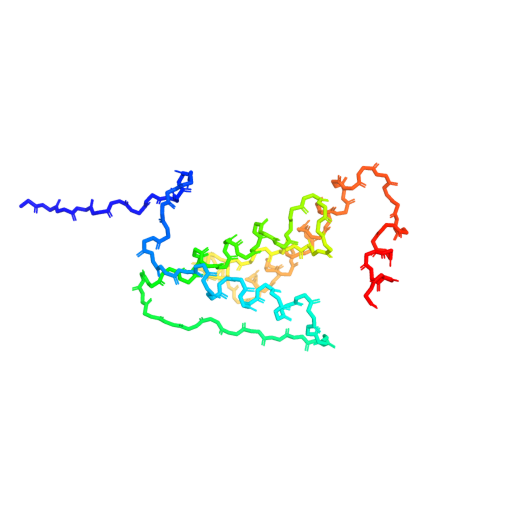.75 94 GLY A N 1
ATOM 735 C CA . GLY A 1 94 ? 13.240 -2.647 -1.602 1.00 87.75 94 GLY A CA 1
ATOM 736 C C . GLY A 1 94 ? 12.120 -3.120 -0.680 1.00 87.75 94 GLY A C 1
ATOM 737 O O . GLY A 1 94 ? 12.077 -2.715 0.476 1.00 87.75 94 GLY A O 1
ATOM 738 N N . ILE A 1 95 ? 11.283 -4.051 -1.149 1.00 91.06 95 ILE A N 1
ATOM 739 C CA . ILE A 1 95 ? 10.211 -4.646 -0.338 1.00 91.06 95 ILE A CA 1
ATOM 740 C C . ILE A 1 95 ? 10.790 -5.334 0.905 1.00 91.06 95 ILE A C 1
ATOM 742 O O . ILE A 1 95 ? 10.300 -5.101 2.007 1.00 91.06 95 ILE A O 1
ATOM 746 N N . ILE A 1 96 ? 11.845 -6.145 0.752 1.00 91.31 96 ILE A N 1
ATOM 747 C CA . ILE A 1 96 ? 12.495 -6.834 1.880 1.00 91.31 96 ILE A CA 1
ATOM 748 C C . ILE A 1 96 ? 13.016 -5.824 2.908 1.00 91.31 96 ILE A C 1
ATOM 750 O O . ILE A 1 96 ? 12.774 -6.002 4.098 1.00 91.31 96 ILE A O 1
ATOM 754 N N . LYS A 1 97 ? 13.694 -4.758 2.466 1.00 88.75 97 LYS A N 1
ATOM 755 C CA . LYS A 1 97 ? 14.192 -3.706 3.363 1.00 88.75 97 LYS A CA 1
ATOM 756 C C . LYS A 1 97 ? 13.061 -3.028 4.129 1.00 88.75 97 LYS A C 1
ATOM 758 O O . LYS A 1 97 ? 13.155 -2.933 5.344 1.00 88.75 97 LYS A O 1
ATOM 763 N N . SER A 1 98 ? 11.970 -2.655 3.456 1.00 88.56 98 SER A N 1
ATOM 764 C CA . SER A 1 98 ? 10.812 -2.053 4.126 1.00 88.56 98 SER A CA 1
ATOM 765 C C . SER A 1 98 ? 10.183 -2.990 5.159 1.00 88.56 98 SER A C 1
ATOM 767 O O . SER A 1 98 ? 9.799 -2.539 6.231 1.00 88.56 98 SER A O 1
ATOM 769 N N . VAL A 1 99 ? 10.108 -4.299 4.881 1.00 89.75 99 VAL A N 1
ATOM 770 C CA . VAL A 1 99 ? 9.648 -5.281 5.880 1.00 89.75 99 VAL A CA 1
ATOM 771 C C . VAL A 1 99 ? 10.584 -5.308 7.088 1.00 89.75 99 VAL A C 1
ATOM 773 O O . VAL A 1 99 ? 10.106 -5.299 8.216 1.00 89.75 99 VAL A O 1
ATOM 776 N N . VAL A 1 100 ? 11.903 -5.331 6.874 1.00 88.06 100 VAL A N 1
ATOM 777 C CA . VAL A 1 100 ? 12.888 -5.340 7.967 1.00 88.06 100 VAL A CA 1
ATOM 778 C C . VAL A 1 100 ? 12.787 -4.070 8.815 1.00 88.06 100 VAL A C 1
ATOM 780 O O . VAL A 1 100 ? 12.703 -4.178 10.032 1.00 88.06 100 VAL A O 1
ATOM 783 N N . GLU A 1 101 ? 12.698 -2.893 8.196 1.00 86.19 101 GLU A N 1
ATOM 784 C CA . GLU A 1 101 ? 12.545 -1.609 8.900 1.00 86.19 101 GLU A CA 1
ATOM 785 C C . GLU A 1 101 ? 11.288 -1.583 9.786 1.00 86.19 101 GLU A C 1
ATOM 787 O O . GLU A 1 101 ? 11.333 -1.138 10.935 1.00 86.19 101 GLU A O 1
ATOM 792 N N . ILE A 1 102 ? 10.170 -2.118 9.282 1.00 83.75 102 ILE A N 1
ATOM 793 C CA . ILE A 1 102 ? 8.921 -2.247 10.047 1.00 83.75 102 ILE A CA 1
ATOM 794 C C . ILE A 1 102 ? 9.114 -3.156 11.271 1.00 83.75 102 ILE A C 1
ATOM 796 O O . ILE A 1 102 ? 8.613 -2.847 12.351 1.00 83.75 102 ILE A O 1
ATOM 800 N N . LEU A 1 103 ? 9.843 -4.266 11.115 1.00 81.88 103 LEU A N 1
ATOM 801 C CA . LEU A 1 103 ? 10.114 -5.212 12.202 1.00 81.88 103 LEU A CA 1
ATOM 802 C C . LEU A 1 103 ? 11.086 -4.653 13.251 1.00 81.88 103 LEU A C 1
ATOM 804 O O . LEU A 1 103 ? 10.957 -4.989 14.424 1.00 81.88 103 LEU A O 1
ATOM 808 N N . GLU A 1 104 ? 12.053 -3.829 12.846 1.00 80.56 104 GLU A N 1
ATOM 809 C CA . GLU A 1 104 ? 13.037 -3.210 13.745 1.00 80.56 104 GLU A CA 1
ATOM 810 C C . GLU A 1 104 ? 12.448 -2.048 14.556 1.00 80.56 104 GLU A C 1
ATOM 812 O O . GLU A 1 104 ? 12.828 -1.853 15.709 1.00 80.56 104 GLU A O 1
ATOM 817 N N . THR A 1 105 ? 11.497 -1.307 13.980 1.00 72.12 105 THR A N 1
ATOM 818 C CA . THR A 1 105 ? 10.813 -0.185 14.652 1.00 72.12 105 THR A CA 1
ATOM 819 C C . THR A 1 105 ? 9.849 -0.667 15.750 1.00 72.12 105 THR A C 1
ATOM 821 O O . THR A 1 105 ? 9.533 0.075 16.679 1.00 72.12 105 THR A O 1
ATOM 824 N N . ASP A 1 106 ? 9.412 -1.930 15.707 1.00 67.62 106 ASP A N 1
ATOM 825 C CA . ASP A 1 106 ? 8.727 -2.589 16.825 1.00 67.62 106 ASP A CA 1
ATOM 826 C C . ASP A 1 106 ? 9.774 -3.048 17.863 1.00 67.62 106 ASP A C 1
ATOM 828 O O . ASP A 1 106 ? 10.142 -4.224 17.933 1.00 67.62 106 ASP A O 1
ATOM 832 N N . GLU A 1 107 ? 10.286 -2.092 18.656 1.00 54.72 107 GLU A N 1
ATOM 833 C CA . GLU A 1 107 ? 11.445 -2.199 19.575 1.00 54.72 107 GLU A CA 1
ATOM 834 C C . GLU A 1 107 ? 11.444 -3.398 20.553 1.00 54.72 107 GLU A C 1
ATOM 836 O O . GLU A 1 107 ? 12.434 -3.635 21.243 1.00 54.72 107 GLU A O 1
ATOM 841 N N . ASN A 1 108 ? 10.378 -4.198 20.632 1.00 52.84 108 ASN A N 1
ATOM 842 C CA . ASN A 1 108 ? 10.319 -5.366 21.511 1.00 52.84 108 ASN A CA 1
ATOM 843 C C . ASN A 1 108 ? 10.581 -6.719 20.837 1.00 52.84 108 ASN A C 1
ATOM 845 O O . ASN A 1 108 ? 10.493 -7.727 21.539 1.00 52.84 108 ASN A O 1
ATOM 849 N N . GLN A 1 109 ? 10.857 -6.790 19.522 1.00 54.12 109 GLN A N 1
ATOM 850 C CA . GLN A 1 109 ? 10.978 -8.065 18.777 1.00 54.12 109 GLN A CA 1
ATOM 851 C C . GLN A 1 109 ? 9.866 -9.070 19.136 1.00 54.12 109 GLN A C 1
ATOM 853 O O . GLN A 1 109 ? 10.045 -10.292 19.087 1.00 54.12 109 GLN A O 1
ATOM 858 N N . ASN A 1 110 ? 8.708 -8.569 19.574 1.00 54.31 110 ASN A N 1
ATOM 859 C CA . ASN A 1 110 ? 7.685 -9.411 20.146 1.00 54.31 110 ASN A CA 1
ATOM 860 C C . ASN A 1 110 ? 6.825 -9.881 18.988 1.00 54.31 110 ASN A C 1
ATOM 862 O O . ASN A 1 110 ? 5.774 -9.320 18.690 1.00 54.31 110 ASN A O 1
ATOM 866 N N . VAL A 1 111 ? 7.309 -10.926 18.320 1.00 58.34 111 VAL A N 1
ATOM 867 C CA . VAL A 1 111 ? 6.638 -11.603 17.205 1.00 58.34 111 VAL A CA 1
ATOM 868 C C . VAL A 1 111 ? 5.189 -11.972 17.568 1.00 58.34 111 VAL A C 1
ATOM 870 O O . VAL A 1 111 ? 4.349 -12.139 16.686 1.00 58.34 111 VAL A O 1
ATOM 873 N N . ASP A 1 112 ? 4.851 -12.047 18.861 1.00 55.19 112 ASP A N 1
ATOM 874 C CA . ASP A 1 112 ? 3.492 -12.294 19.331 1.00 55.19 112 ASP A CA 1
ATOM 875 C C . ASP A 1 112 ? 2.551 -11.083 19.195 1.00 55.19 112 ASP A C 1
ATOM 877 O O . ASP A 1 112 ? 1.346 -11.296 19.092 1.00 55.19 112 ASP A O 1
ATOM 881 N N . ARG A 1 113 ? 3.040 -9.833 19.112 1.00 56.75 113 ARG A N 1
ATOM 882 C CA . ARG A 1 113 ? 2.221 -8.655 18.742 1.00 56.75 113 ARG A CA 1
ATOM 883 C C . ARG A 1 113 ? 1.806 -8.691 17.273 1.00 56.75 113 ARG A C 1
ATOM 885 O O . ARG A 1 113 ? 0.628 -8.496 16.980 1.00 56.75 113 ARG A O 1
ATOM 892 N N . LEU A 1 114 ? 2.735 -9.046 16.383 1.00 57.69 114 LEU A N 1
ATOM 893 C CA . LEU A 1 114 ? 2.458 -9.266 14.957 1.00 57.69 114 LEU A CA 1
ATOM 894 C C . LEU A 1 114 ? 1.422 -10.382 14.756 1.00 57.69 114 LEU A C 1
ATOM 896 O O . LEU A 1 114 ? 0.530 -10.265 13.921 1.00 57.69 114 LEU A O 1
ATOM 900 N N . LYS A 1 115 ? 1.490 -11.445 15.571 1.00 55.31 115 LYS A N 1
ATOM 901 C CA . LYS A 1 115 ? 0.483 -12.519 15.581 1.00 55.31 115 LYS A CA 1
ATOM 902 C C . LYS A 1 115 ? -0.844 -12.092 16.216 1.00 55.31 115 LYS A C 1
ATOM 904 O O . LYS A 1 115 ? -1.889 -12.555 15.776 1.00 55.31 115 LYS A O 1
ATOM 909 N N . LYS A 1 116 ? -0.830 -11.226 17.238 1.00 53.75 116 LYS A N 1
ATOM 910 C CA . LYS A 1 116 ? -2.046 -10.753 17.924 1.00 53.75 116 LYS A CA 1
ATOM 911 C C . LYS A 1 116 ? -2.919 -9.861 17.048 1.00 53.75 116 LYS A C 1
ATOM 913 O O . LYS A 1 116 ? -4.130 -10.028 17.116 1.00 53.75 116 LYS A O 1
ATOM 918 N N . LYS A 1 117 ? -2.337 -8.998 16.202 1.00 54.47 117 LYS A N 1
ATOM 919 C CA . LYS A 1 117 ? -3.096 -8.189 15.221 1.00 54.47 117 LYS A CA 1
ATOM 920 C C . LYS A 1 117 ? -3.929 -9.048 14.254 1.00 54.47 117 LYS A C 1
ATOM 922 O O . LYS A 1 117 ? -4.948 -8.605 13.751 1.00 54.47 117 LYS A O 1
ATOM 927 N N . HIS A 1 118 ? -3.554 -10.312 14.049 1.00 49.56 118 HIS A N 1
ATOM 928 C CA . HIS A 1 118 ? -4.313 -11.256 13.222 1.00 49.56 118 HIS A CA 1
ATOM 929 C C . HIS A 1 118 ? -5.431 -12.009 13.978 1.00 49.56 118 HIS A C 1
ATOM 931 O O . HIS A 1 118 ? -6.247 -12.673 13.350 1.00 49.56 118 HIS A O 1
ATOM 937 N N . LEU A 1 119 ? -5.471 -11.956 15.317 1.00 40.88 119 LEU A N 1
ATOM 938 C CA . LEU A 1 119 ? -6.319 -12.827 16.151 1.00 40.88 119 LEU A CA 1
ATOM 939 C C . LEU A 1 119 ? -7.519 -12.113 16.806 1.00 40.88 119 LEU A C 1
ATOM 941 O O . LEU A 1 119 ? -8.178 -12.716 17.652 1.00 40.88 119 LEU A O 1
ATOM 945 N N . VAL A 1 120 ? -7.803 -10.853 16.454 1.00 40.94 120 VAL A N 1
ATOM 946 C CA . VAL A 1 120 ? -8.915 -10.064 17.036 1.00 40.94 120 VAL A CA 1
ATOM 947 C C . VAL A 1 120 ? -9.975 -9.646 15.994 1.00 40.94 120 VAL A C 1
ATOM 949 O O . VAL A 1 120 ? -10.860 -8.860 16.316 1.00 40.94 120 VAL A O 1
ATOM 952 N N . SER A 1 121 ? -9.956 -10.202 14.775 1.00 38.47 121 SER A N 1
ATOM 953 C CA . SER A 1 121 ? -11.057 -10.058 13.800 1.00 38.47 121 SER A CA 1
ATOM 954 C C . SER A 1 121 ? -12.047 -11.217 13.860 1.00 38.47 121 SER A C 1
ATOM 956 O O . SER A 1 121 ? -11.566 -12.368 13.720 1.00 38.47 121 SER A O 1
#